Protein AF-A0A841BSY2-F1 (afdb_monomer_lite)

Foldseek 3Di:
DDDDDDVVVVVVVVQQVQQVPPVGDDPADPVRVVVVCVVPPDDPVNVVVCVVPPDDDQPPHDDPVPDDDD

Radius of gyration: 21.82 Å; chains: 1; bounding box: 51×36×53 Å

Secondary structure (DSSP, 8-state):
-----SHHHHHHHHHHHTTTSSS---SS-HHHHHHHHHHTPPPHHHHHHHHHH-----TT---GGGSPP-

Organism: NCBI:txid643052

Structure (mmCIF, N/CA/C/O backbone):
data_AF-A0A841BSY2-F1
#
_entry.id   AF-A0A841BSY2-F1
#
loop_
_atom_site.group_PDB
_atom_site.id
_atom_site.type_symbol
_atom_site.label_atom_id
_atom_site.label_alt_id
_atom_site.label_comp_id
_atom_site.label_asym_id
_atom_site.label_entity_id
_atom_site.label_seq_id
_atom_site.pdbx_PDB_ins_code
_atom_site.Cartn_x
_atom_site.Cartn_y
_atom_site.Cartn_z
_atom_site.occupancy
_atom_site.B_iso_or_equiv
_atom_site.auth_seq_id
_atom_site.auth_comp_id
_atom_site.auth_asym_id
_atom_site.auth_atom_id
_atom_site.pdbx_PDB_model_num
ATOM 1 N N . MET A 1 1 ? 33.405 2.836 -40.204 1.00 41.94 1 MET A N 1
ATOM 2 C CA . MET A 1 1 ? 33.116 2.537 -38.789 1.00 41.94 1 MET A CA 1
ATOM 3 C C . MET A 1 1 ? 32.775 3.877 -38.152 1.00 41.94 1 MET A C 1
ATOM 5 O O . MET A 1 1 ? 33.680 4.642 -37.860 1.00 41.94 1 MET A O 1
ATOM 9 N N . GLU A 1 2 ? 31.492 4.239 -38.141 1.00 46.22 2 GLU A N 1
ATOM 10 C CA . GLU A 1 2 ? 31.007 5.551 -37.672 1.00 46.22 2 GLU A CA 1
ATOM 11 C C . GLU A 1 2 ? 30.745 5.508 -36.153 1.00 46.22 2 GLU A C 1
ATOM 13 O O . GLU A 1 2 ? 30.209 4.504 -35.672 1.00 46.22 2 GLU A O 1
ATOM 18 N N . PRO A 1 3 ? 31.115 6.545 -35.377 1.00 49.78 3 PRO A N 1
ATOM 19 C CA . PRO A 1 3 ? 30.988 6.527 -33.927 1.00 49.78 3 PRO A CA 1
ATOM 20 C C . PRO A 1 3 ? 29.634 7.101 -33.478 1.00 49.78 3 PRO A C 1
ATOM 22 O O . PRO A 1 3 ? 29.415 8.311 -33.470 1.00 49.78 3 PRO A O 1
ATOM 25 N N . HIS A 1 4 ? 28.730 6.238 -33.015 1.00 52.19 4 HIS A N 1
ATOM 26 C CA . HIS A 1 4 ? 27.474 6.636 -32.370 1.00 52.19 4 HIS A CA 1
ATOM 27 C C . HIS A 1 4 ? 27.636 6.699 -30.842 1.00 52.19 4 HIS A C 1
ATOM 29 O O . HIS A 1 4 ? 27.210 5.785 -30.141 1.00 52.19 4 HIS A O 1
ATOM 35 N N . HIS A 1 5 ? 28.257 7.752 -30.293 1.00 56.34 5 HIS A N 1
ATOM 36 C CA . HIS A 1 5 ? 28.344 7.873 -28.823 1.00 56.34 5 HIS A CA 1
ATOM 37 C C . HIS A 1 5 ? 28.132 9.266 -28.209 1.00 56.34 5 HIS A C 1
ATOM 39 O O . HIS A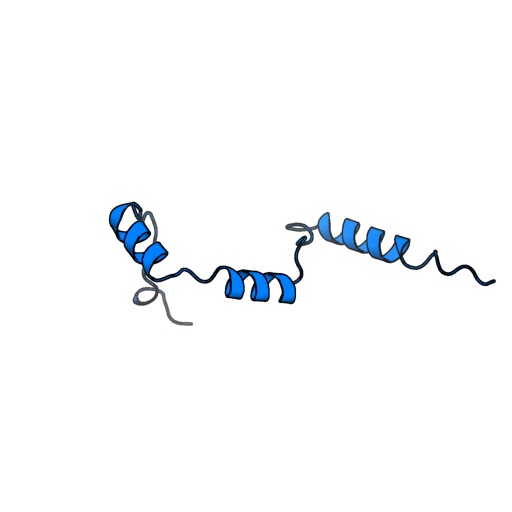 1 5 ? 28.233 9.406 -27.000 1.00 56.34 5 HIS 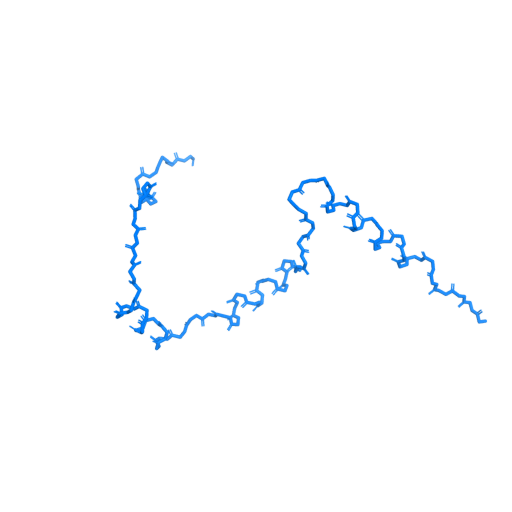A O 1
ATOM 45 N N . ARG A 1 6 ? 27.766 10.295 -28.987 1.00 56.00 6 ARG A N 1
ATOM 46 C CA . ARG A 1 6 ? 27.604 11.665 -28.447 1.00 56.00 6 ARG A CA 1
ATOM 47 C C . ARG A 1 6 ? 26.186 12.035 -27.977 1.00 56.00 6 ARG A C 1
ATOM 49 O O . ARG A 1 6 ? 26.037 12.901 -27.135 1.00 56.00 6 ARG A O 1
ATOM 56 N N . LEU A 1 7 ? 25.149 11.352 -28.469 1.00 55.12 7 LEU A N 1
ATOM 57 C CA . LEU A 1 7 ? 23.740 11.700 -28.196 1.00 55.12 7 LEU A CA 1
ATOM 58 C C . LEU A 1 7 ? 23.150 11.075 -26.917 1.00 55.12 7 LEU A C 1
ATOM 60 O O . LEU A 1 7 ? 22.030 11.427 -26.548 1.00 55.12 7 LEU A O 1
ATOM 6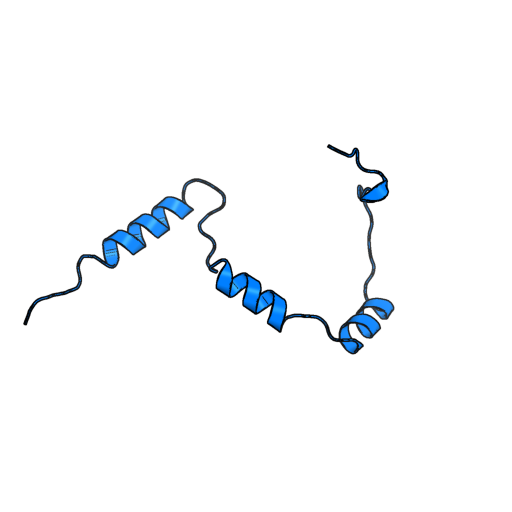4 N N . GLY A 1 8 ? 23.834 10.106 -26.298 1.00 57.09 8 GLY A N 1
ATOM 65 C CA . GLY A 1 8 ? 23.394 9.482 -25.041 1.00 57.09 8 GLY A CA 1
ATOM 66 C C . GLY A 1 8 ? 23.719 10.355 -23.830 1.00 57.09 8 GLY A C 1
ATOM 67 O O . GLY A 1 8 ? 22.843 10.637 -23.021 1.00 57.09 8 GLY A O 1
ATOM 68 N N . ASP A 1 9 ? 24.943 10.878 -23.804 1.00 60.53 9 ASP A N 1
ATOM 69 C CA . ASP A 1 9 ? 25.495 11.685 -22.711 1.00 60.53 9 ASP A CA 1
ATOM 70 C C . ASP A 1 9 ? 24.726 13.005 -22.499 1.00 60.53 9 ASP A C 1
ATOM 72 O O . ASP A 1 9 ? 24.382 13.373 -21.379 1.00 60.53 9 ASP A O 1
ATOM 76 N N . GLU A 1 10 ? 24.320 13.672 -23.586 1.00 60.34 10 GLU A N 1
ATOM 77 C CA . GLU A 1 10 ? 23.521 14.907 -23.518 1.00 60.34 10 GLU A CA 1
ATOM 78 C C . GLU A 1 10 ? 22.106 14.676 -22.954 1.00 60.34 10 GLU A C 1
ATOM 80 O O . GLU A 1 10 ? 21.590 15.500 -22.197 1.00 60.34 10 GLU A O 1
ATOM 85 N N . ARG A 1 11 ? 21.474 13.535 -23.272 1.00 61.97 11 ARG A N 1
ATOM 86 C CA . ARG A 1 11 ? 20.131 13.190 -22.763 1.00 61.97 11 ARG A CA 1
ATOM 87 C C . ARG A 1 11 ? 20.168 12.785 -21.294 1.00 61.97 11 ARG A C 1
ATOM 89 O O . ARG A 1 11 ? 19.212 13.051 -20.561 1.00 61.97 11 ARG A O 1
ATOM 96 N N . ASP A 1 12 ? 21.255 12.153 -20.867 1.00 63.34 12 ASP A N 1
ATOM 97 C CA . ASP A 1 12 ? 21.475 11.780 -19.473 1.00 63.34 12 ASP A CA 1
ATOM 98 C C . ASP A 1 12 ? 21.818 13.011 -18.617 1.00 63.34 12 ASP A C 1
ATOM 100 O O . ASP A 1 12 ? 21.274 13.164 -17.518 1.00 63.34 12 ASP A O 1
ATOM 104 N N . ALA A 1 13 ? 22.582 13.964 -19.160 1.00 65.00 13 ALA A N 1
ATOM 105 C CA . ALA A 1 13 ? 22.835 15.261 -18.533 1.00 65.00 13 ALA A CA 1
ATOM 106 C C . ALA A 1 13 ? 21.550 16.104 -18.370 1.00 65.00 13 ALA A C 1
ATOM 108 O O . ALA A 1 13 ? 21.296 16.657 -17.296 1.00 65.00 13 ALA A O 1
ATOM 109 N N . GLU A 1 14 ? 20.684 16.156 -19.391 1.00 62.97 14 GLU A N 1
ATOM 110 C CA . GLU A 1 14 ? 19.402 16.878 -19.331 1.00 62.97 14 GLU A CA 1
ATOM 111 C C . GLU A 1 14 ? 18.418 16.245 -18.321 1.00 62.97 14 GLU A C 1
ATOM 113 O O . GLU A 1 14 ? 17.711 16.952 -17.594 1.00 62.97 14 GLU A O 1
ATOM 118 N N . ARG A 1 15 ? 18.407 14.907 -18.206 1.00 64.19 15 ARG A N 1
ATOM 119 C CA . ARG A 1 15 ? 17.638 14.165 -17.187 1.00 64.19 15 ARG A CA 1
ATOM 120 C C . ARG A 1 15 ? 18.116 14.472 -15.762 1.00 64.19 15 ARG A C 1
ATOM 122 O O . ARG A 1 15 ? 17.282 14.554 -14.856 1.00 64.19 15 ARG A O 1
ATOM 129 N N . GLY A 1 16 ? 19.423 14.659 -15.570 1.00 63.19 16 GLY A N 1
ATOM 130 C CA . GLY A 1 16 ? 20.018 15.081 -14.299 1.00 63.19 16 GLY A CA 1
ATOM 131 C C . GLY A 1 16 ? 19.618 16.506 -13.905 1.00 63.19 16 GLY A C 1
ATOM 132 O O . GLY A 1 16 ? 19.196 16.743 -12.774 1.00 63.19 16 GLY A O 1
ATOM 133 N N . LEU A 1 17 ? 19.646 17.440 -14.861 1.00 65.12 17 LEU A N 1
ATOM 134 C CA . LEU A 1 17 ? 19.268 18.847 -14.660 1.00 65.12 17 LEU A CA 1
ATOM 135 C C . LEU A 1 17 ? 17.779 19.039 -14.332 1.00 65.12 17 LEU A C 1
ATOM 137 O O . LEU A 1 17 ? 17.442 19.839 -13.461 1.00 65.12 17 LEU A O 1
ATOM 141 N N . ARG A 1 18 ? 16.878 18.262 -14.949 1.00 62.03 18 ARG A N 1
ATOM 142 C CA . ARG A 1 18 ? 15.437 18.273 -14.613 1.00 62.03 18 ARG A CA 1
ATOM 143 C C . ARG A 1 18 ? 15.134 17.717 -13.215 1.00 62.03 18 ARG A C 1
ATOM 145 O O . ARG A 1 18 ? 14.055 17.973 -12.693 1.00 62.03 18 ARG A O 1
ATOM 152 N N . GLY A 1 19 ? 16.069 16.983 -12.606 1.00 60.56 19 GLY A N 1
ATOM 153 C CA . GLY A 1 19 ? 15.974 16.520 -11.220 1.00 60.56 19 GLY A CA 1
ATOM 154 C C . GLY A 1 19 ? 16.434 17.537 -10.169 1.00 60.56 19 GLY A C 1
ATOM 155 O O . GLY A 1 19 ? 16.176 17.328 -8.988 1.00 60.56 19 GLY A O 1
ATOM 156 N N . LEU A 1 20 ? 17.086 18.627 -10.585 1.00 58.19 20 LEU A N 1
ATOM 157 C CA . LEU A 1 20 ? 17.637 19.662 -9.702 1.00 58.19 20 LEU A CA 1
ATOM 158 C C . LEU A 1 20 ? 16.669 20.834 -9.436 1.00 58.19 20 LEU A C 1
ATOM 160 O O . LEU A 1 20 ? 16.890 21.592 -8.496 1.00 58.19 20 LEU A O 1
ATOM 164 N N . VAL A 1 21 ? 15.587 20.985 -10.214 1.00 62.16 21 VAL A N 1
ATOM 165 C CA . VAL A 1 21 ? 14.587 22.064 -10.058 1.00 62.16 21 VAL A CA 1
ATOM 166 C C . VAL A 1 21 ? 13.191 21.451 -9.862 1.00 62.16 21 VAL A C 1
ATOM 168 O O . VAL A 1 21 ? 12.478 21.185 -10.825 1.00 62.16 21 VAL A O 1
ATOM 171 N N . GLY A 1 22 ? 12.813 21.200 -8.602 1.00 66.19 22 GLY A N 1
ATOM 172 C CA . GLY A 1 22 ? 11.556 20.545 -8.194 1.00 66.19 22 GLY A CA 1
ATOM 173 C C . GLY A 1 22 ? 11.787 19.220 -7.456 1.00 66.19 22 GLY A C 1
ATOM 174 O O . GLY A 1 22 ? 12.928 18.791 -7.311 1.00 66.19 22 GLY A O 1
ATOM 175 N N . ALA A 1 23 ? 10.721 18.568 -6.966 1.00 58.78 23 ALA A N 1
ATOM 176 C CA . ALA A 1 23 ? 10.815 17.190 -6.472 1.00 58.78 23 ALA A CA 1
ATOM 177 C C . ALA A 1 23 ? 11.412 16.344 -7.605 1.00 58.78 23 ALA A C 1
ATOM 179 O O . ALA A 1 23 ? 10.783 16.238 -8.654 1.00 58.78 23 ALA A O 1
ATOM 180 N N . GLY A 1 24 ? 12.656 15.889 -7.431 1.00 63.41 24 GLY A N 1
ATOM 181 C CA . GLY A 1 24 ? 13.536 15.460 -8.518 1.00 63.41 24 GLY A CA 1
ATOM 182 C C . GLY A 1 24 ? 12.978 14.381 -9.454 1.00 63.41 24 GLY A C 1
ATOM 183 O O . GLY A 1 24 ? 11.880 13.852 -9.286 1.00 63.41 24 GLY A O 1
ATOM 184 N N . SER A 1 25 ? 13.750 14.035 -10.482 1.00 66.44 25 SER A N 1
ATOM 185 C CA . SER A 1 25 ? 13.310 13.091 -11.507 1.00 66.44 25 SER A CA 1
ATOM 186 C C . SER A 1 25 ? 13.001 11.717 -10.895 1.00 66.44 25 SER A C 1
ATOM 188 O O . SER A 1 25 ? 13.840 11.089 -10.253 1.00 66.44 25 SER A O 1
ATOM 190 N N . THR A 1 26 ? 11.765 11.242 -11.082 1.00 75.44 26 THR A N 1
ATOM 191 C CA . THR A 1 26 ? 11.365 9.889 -10.670 1.00 75.44 26 THR A CA 1
ATOM 192 C C . THR A 1 26 ? 12.261 8.850 -11.347 1.00 75.44 26 THR A C 1
ATOM 194 O O . THR A 1 26 ? 12.422 8.858 -12.569 1.00 75.44 26 THR A O 1
ATOM 197 N N . GLN A 1 27 ? 12.826 7.932 -10.558 1.00 80.75 27 GLN A N 1
ATOM 198 C CA . GLN A 1 27 ? 13.678 6.847 -11.063 1.00 80.75 27 GLN A CA 1
ATOM 199 C C . GLN A 1 27 ? 12.886 5.783 -11.837 1.00 80.75 27 GLN A C 1
ATOM 201 O O . GLN A 1 27 ? 13.468 4.966 -12.547 1.00 80.75 27 GLN A O 1
ATOM 206 N N . VAL A 1 28 ? 11.556 5.786 -11.716 1.00 84.06 28 VAL A N 1
ATOM 207 C CA . VAL A 1 28 ? 10.668 4.801 -12.337 1.00 84.06 28 VAL A CA 1
ATOM 208 C C . VAL A 1 28 ? 9.744 5.512 -13.321 1.00 84.06 28 VAL A C 1
ATOM 210 O O . VAL A 1 28 ? 9.113 6.517 -12.981 1.00 84.06 28 VAL A O 1
ATOM 213 N N . SER A 1 29 ? 9.661 4.995 -14.552 1.00 87.12 29 SER A N 1
ATOM 214 C CA . SER A 1 29 ? 8.703 5.487 -15.547 1.00 87.12 29 SER A CA 1
ATOM 215 C C . SER A 1 29 ? 7.267 5.182 -15.115 1.00 87.12 29 SER A C 1
ATOM 217 O O . SER A 1 29 ? 7.015 4.229 -14.378 1.00 87.12 29 SER A O 1
ATOM 219 N N . VAL A 1 30 ? 6.297 5.953 -15.613 1.00 90.75 30 VAL A N 1
ATOM 220 C CA . VAL A 1 30 ? 4.873 5.746 -15.291 1.00 90.75 30 VAL A CA 1
ATOM 221 C C . VAL A 1 30 ? 4.434 4.307 -15.586 1.00 90.75 30 VAL A C 1
ATOM 223 O O . VAL A 1 30 ? 3.819 3.669 -14.738 1.00 90.75 30 VAL A O 1
ATOM 226 N N . SER A 1 31 ? 4.799 3.761 -16.749 1.00 92.88 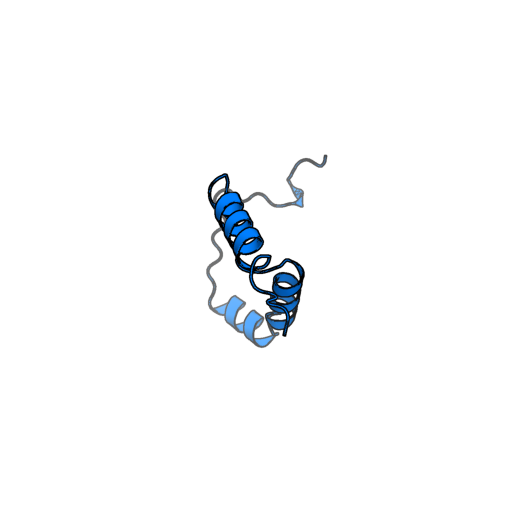31 SER A N 1
ATOM 227 C CA . SER A 1 31 ? 4.433 2.392 -17.135 1.00 92.88 31 SER A CA 1
ATOM 228 C C . SER A 1 31 ? 5.042 1.339 -16.210 1.00 92.88 31 SER A C 1
ATOM 230 O O . SER A 1 31 ? 4.356 0.394 -15.825 1.00 92.88 31 SER A O 1
ATOM 232 N N . ALA A 1 32 ? 6.307 1.510 -15.815 1.00 93.19 32 ALA A N 1
ATOM 233 C CA . ALA A 1 32 ? 6.953 0.612 -14.863 1.00 93.19 32 ALA A CA 1
ATOM 234 C C . ALA A 1 32 ? 6.288 0.694 -13.479 1.00 93.19 32 ALA A C 1
ATOM 236 O O . ALA A 1 32 ? 6.048 -0.337 -12.855 1.00 93.19 32 ALA A O 1
ATOM 237 N N . ALA A 1 33 ? 5.899 1.894 -13.038 1.00 93.56 33 ALA A N 1
ATOM 238 C CA . ALA A 1 33 ? 5.187 2.085 -11.779 1.00 93.56 33 ALA A CA 1
ATOM 239 C C . ALA A 1 33 ? 3.798 1.424 -11.786 1.00 93.56 33 ALA A C 1
ATOM 241 O O . ALA A 1 33 ? 3.421 0.785 -10.807 1.00 93.56 33 ALA A O 1
ATOM 242 N N . MET A 1 34 ? 3.044 1.532 -12.886 1.00 95.75 34 MET A N 1
ATOM 243 C CA . MET A 1 34 ? 1.734 0.877 -13.003 1.00 95.75 34 MET A CA 1
ATOM 244 C C . MET A 1 34 ? 1.864 -0.647 -12.991 1.00 95.75 34 MET A C 1
ATOM 246 O O . MET A 1 34 ? 1.158 -1.312 -12.242 1.00 95.75 34 MET A O 1
ATOM 250 N N . ARG A 1 35 ? 2.841 -1.201 -13.718 1.00 95.94 35 ARG A N 1
ATOM 251 C CA . ARG A 1 35 ? 3.120 -2.647 -13.699 1.00 95.94 35 ARG A CA 1
ATOM 252 C C . ARG A 1 35 ? 3.540 -3.139 -12.316 1.00 95.94 35 ARG A C 1
ATOM 254 O O . ARG A 1 35 ? 3.109 -4.208 -11.900 1.00 95.94 35 ARG A O 1
ATOM 261 N N . ALA A 1 36 ? 4.348 -2.361 -11.597 1.00 95.88 36 ALA A N 1
ATOM 262 C CA . ALA A 1 36 ? 4.725 -2.683 -10.225 1.00 95.88 36 ALA A CA 1
ATOM 263 C C . ALA A 1 36 ? 3.504 -2.707 -9.291 1.00 95.88 36 ALA A C 1
ATOM 265 O O . ALA A 1 36 ? 3.397 -3.609 -8.470 1.00 95.88 36 ALA A O 1
ATOM 266 N N . ARG A 1 37 ? 2.553 -1.772 -9.450 1.00 94.31 37 ARG A N 1
ATOM 267 C CA . ARG A 1 37 ? 1.285 -1.779 -8.695 1.00 94.31 37 ARG A CA 1
ATOM 268 C C . ARG A 1 37 ? 0.452 -3.023 -8.986 1.00 94.31 37 ARG A C 1
ATOM 270 O O . ARG A 1 37 ? -0.074 -3.612 -8.049 1.00 94.31 37 ARG A O 1
ATOM 277 N N . ASP A 1 38 ? 0.359 -3.423 -10.253 1.00 96.38 38 ASP A N 1
ATOM 278 C CA . ASP A 1 38 ? -0.381 -4.626 -10.644 1.00 96.38 38 ASP A CA 1
ATOM 279 C C . ASP A 1 38 ? 0.246 -5.890 -10.042 1.00 96.38 38 ASP A C 1
ATOM 281 O O . ASP A 1 38 ? -0.463 -6.743 -9.513 1.00 96.38 38 ASP A O 1
ATOM 285 N N . ALA A 1 39 ? 1.578 -5.993 -10.085 1.00 95.81 39 ALA A N 1
ATOM 286 C CA . ALA A 1 39 ? 2.316 -7.117 -9.512 1.00 95.81 39 ALA A CA 1
ATOM 287 C C . ALA A 1 39 ? 2.256 -7.151 -7.975 1.00 95.81 39 ALA A C 1
ATOM 289 O O . ALA A 1 39 ? 2.266 -8.226 -7.388 1.00 95.81 39 ALA A O 1
ATOM 290 N N . ALA A 1 40 ? 2.177 -5.985 -7.330 1.00 95.88 40 ALA A N 1
ATOM 291 C CA . ALA A 1 40 ? 2.103 -5.840 -5.879 1.00 95.88 40 ALA A CA 1
ATOM 292 C C . ALA A 1 40 ? 0.663 -5.849 -5.336 1.00 95.88 40 ALA A C 1
ATOM 294 O O . ALA A 1 40 ? 0.426 -5.387 -4.218 1.00 95.88 40 ALA A O 1
ATOM 295 N N . ARG A 1 41 ? -0.318 -6.319 -6.117 1.00 96.38 41 ARG A N 1
ATOM 296 C CA . ARG A 1 41 ? -1.707 -6.395 -5.660 1.00 96.38 41 ARG A CA 1
ATOM 297 C C . ARG A 1 41 ? -1.803 -7.359 -4.462 1.00 96.38 41 ARG A C 1
ATOM 299 O O . ARG A 1 41 ? -1.452 -8.525 -4.632 1.00 96.38 41 ARG A O 1
ATOM 306 N N . PRO A 1 42 ? -2.289 -6.908 -3.287 1.00 97.00 42 PRO A N 1
ATOM 307 C CA . PRO A 1 42 ? -2.388 -7.761 -2.105 1.00 97.00 42 PRO A CA 1
ATOM 308 C C . PRO A 1 42 ? -3.272 -8.984 -2.341 1.00 97.00 42 PRO A C 1
ATOM 310 O O . PRO A 1 42 ? -4.312 -8.894 -3.003 1.00 97.00 42 PRO A O 1
ATOM 313 N N . THR A 1 43 ? -2.862 -10.115 -1.776 1.00 97.38 43 THR A N 1
ATOM 314 C CA . THR A 1 43 ? -3.664 -11.341 -1.754 1.00 97.38 43 THR A CA 1
ATOM 315 C C . THR A 1 43 ? -4.723 -11.289 -0.650 1.00 97.38 43 THR A C 1
ATOM 317 O O . THR A 1 43 ? -4.720 -10.401 0.202 1.00 97.38 43 THR A O 1
ATOM 320 N N . ALA A 1 44 ? -5.638 -12.260 -0.636 1.00 97.88 44 ALA A N 1
ATOM 321 C CA . ALA A 1 44 ? -6.608 -12.393 0.452 1.00 97.88 44 ALA A CA 1
ATOM 322 C C . ALA A 1 44 ? -5.932 -12.685 1.805 1.00 97.88 44 ALA A C 1
ATOM 324 O O . ALA A 1 44 ? -6.368 -12.168 2.827 1.00 97.88 44 ALA A O 1
ATOM 325 N N . GLU A 1 45 ? -4.850 -13.466 1.806 1.00 97.94 45 GLU A N 1
ATOM 326 C CA . GLU A 1 45 ? -4.063 -13.752 3.009 1.00 97.94 45 GLU A CA 1
ATOM 327 C C . GLU A 1 45 ? -3.378 -12.488 3.541 1.00 97.94 45 GLU A C 1
ATOM 329 O O . GLU A 1 45 ? -3.409 -12.228 4.741 1.00 97.94 45 GLU A O 1
ATOM 334 N N . ASP A 1 46 ? -2.832 -11.652 2.649 1.00 97.56 46 ASP A N 1
ATOM 335 C CA . ASP A 1 46 ? -2.252 -10.365 3.046 1.00 97.56 46 ASP A CA 1
ATOM 336 C C . ASP A 1 46 ? -3.287 -9.458 3.715 1.00 97.56 46 ASP A C 1
ATOM 338 O O . ASP A 1 46 ? -2.960 -8.762 4.675 1.00 97.56 46 ASP A O 1
ATOM 342 N N . LEU A 1 47 ? -4.529 -9.470 3.218 1.00 97.44 47 LEU A N 1
ATOM 343 C CA . LEU A 1 47 ? -5.629 -8.704 3.802 1.00 97.44 47 LEU A CA 1
ATOM 344 C C . LEU A 1 47 ? -6.055 -9.262 5.164 1.00 97.44 47 LEU A C 1
ATOM 346 O O . LEU A 1 47 ? -6.250 -8.474 6.084 1.00 97.44 47 LEU A O 1
ATOM 350 N N . ALA A 1 48 ? -6.148 -10.586 5.311 1.00 97.56 48 ALA A N 1
ATOM 351 C CA . ALA A 1 48 ? -6.484 -11.222 6.585 1.00 97.56 48 ALA A CA 1
ATOM 352 C C . ALA A 1 48 ? -5.427 -10.920 7.660 1.00 97.56 48 ALA A C 1
ATOM 354 O O . ALA A 1 48 ? -5.758 -10.453 8.745 1.00 97.56 48 ALA A O 1
ATOM 355 N N . ARG A 1 49 ? -4.140 -11.070 7.321 1.00 97.75 49 ARG A N 1
ATOM 356 C CA . ARG A 1 49 ? -3.032 -10.697 8.214 1.00 97.75 49 ARG A CA 1
ATOM 357 C C . ARG A 1 49 ? -3.083 -9.214 8.584 1.00 97.75 49 ARG A C 1
ATOM 359 O O . ARG A 1 49 ? -2.898 -8.846 9.738 1.00 97.75 49 ARG A O 1
ATOM 366 N N . ALA A 1 50 ? -3.342 -8.350 7.604 1.00 97.38 50 ALA A N 1
ATOM 367 C CA . ALA A 1 50 ? -3.452 -6.915 7.834 1.00 97.38 50 ALA A CA 1
ATOM 368 C C . ALA A 1 50 ? -4.597 -6.554 8.794 1.00 97.38 50 ALA A C 1
ATOM 370 O O . ALA A 1 50 ? -4.435 -5.633 9.591 1.00 97.38 50 ALA A O 1
ATOM 371 N N . GLU A 1 51 ? -5.726 -7.260 8.731 1.00 96.25 51 GLU A N 1
ATOM 372 C CA . GLU A 1 51 ? -6.863 -7.056 9.635 1.00 96.25 51 GLU A CA 1
ATOM 373 C C . GLU A 1 51 ? -6.520 -7.403 11.090 1.00 96.25 51 GLU A C 1
ATOM 375 O O . GLU A 1 51 ? -6.936 -6.688 12.002 1.00 96.25 51 GLU A O 1
ATOM 380 N N . GLU A 1 52 ? -5.715 -8.445 11.309 1.00 97.00 52 GLU A N 1
ATOM 381 C CA . GLU A 1 52 ? -5.279 -8.860 12.647 1.00 97.00 52 GLU A CA 1
ATOM 382 C C . GLU A 1 52 ? -4.170 -7.960 13.221 1.00 97.00 52 GLU A C 1
ATOM 384 O O . GLU A 1 52 ? -4.153 -7.678 14.421 1.00 97.00 52 GLU A O 1
ATOM 389 N N . GLU A 1 53 ? -3.241 -7.497 12.378 1.00 97.44 53 GLU A N 1
ATOM 390 C CA . GLU A 1 53 ? -1.979 -6.901 12.837 1.00 97.44 53 GLU A CA 1
ATOM 391 C C . GLU A 1 53 ? -1.904 -5.368 12.711 1.00 97.44 53 GLU A C 1
ATOM 393 O O . GLU A 1 53 ? -1.180 -4.719 13.476 1.00 97.44 53 GLU A O 1
ATOM 398 N N . LEU A 1 54 ? -2.596 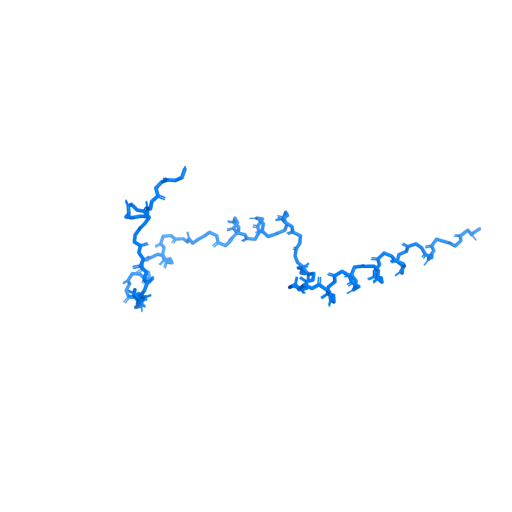-4.748 11.745 1.00 96.56 54 LEU A N 1
ATOM 399 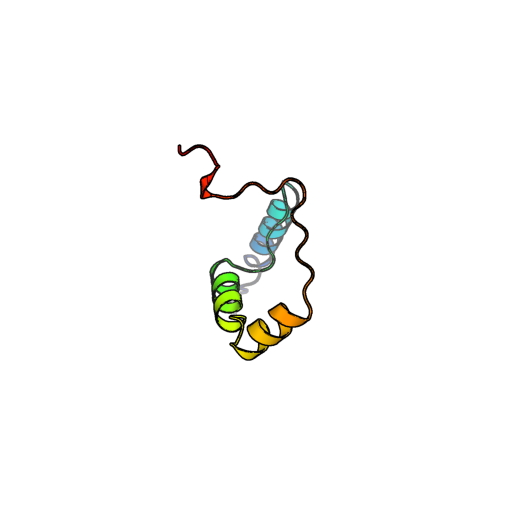C CA . LEU A 1 54 ? -2.400 -3.324 11.451 1.00 96.56 54 LEU A CA 1
ATOM 400 C C . LEU A 1 54 ? -3.263 -2.409 12.324 1.00 96.56 54 LEU A C 1
ATOM 402 O O . LEU A 1 54 ? -4.489 -2.372 12.240 1.00 96.56 54 LEU A O 1
ATOM 406 N N . VAL A 1 55 ? -2.597 -1.522 13.063 1.00 96.00 55 VAL A N 1
ATOM 407 C CA . VAL A 1 55 ? -3.256 -0.430 13.789 1.00 96.00 55 VAL A CA 1
ATOM 408 C C . VAL A 1 55 ? -3.450 0.779 12.866 1.00 96.00 55 VAL A C 1
ATOM 410 O O . VAL A 1 55 ? -2.496 1.481 12.523 1.00 96.00 55 VAL A O 1
ATOM 413 N N . ILE A 1 56 ? -4.699 1.073 12.492 1.00 92.75 56 ILE A N 1
ATOM 414 C CA . ILE A 1 56 ? -5.044 2.225 11.640 1.00 92.75 56 ILE A CA 1
ATOM 415 C C . ILE A 1 56 ? -5.296 3.475 12.497 1.00 92.75 56 ILE A C 1
ATOM 417 O O . ILE A 1 56 ? -6.309 3.582 13.188 1.00 92.75 56 ILE A O 1
ATOM 421 N N . VAL A 1 57 ? -4.416 4.475 12.398 1.00 94.12 57 VAL A N 1
ATOM 422 C CA . VAL A 1 57 ? -4.559 5.767 13.097 1.00 94.12 57 VAL A CA 1
ATOM 423 C C . VAL A 1 57 ? -5.146 6.831 12.163 1.00 94.12 57 VAL A C 1
ATOM 425 O O . VAL A 1 57 ? -4.542 7.177 11.153 1.00 94.12 57 VAL A O 1
ATOM 428 N N . ARG A 1 58 ? -6.298 7.418 12.519 1.00 92.31 58 ARG A N 1
ATOM 429 C CA . ARG A 1 58 ? -7.015 8.422 11.701 1.00 92.31 58 ARG A CA 1
ATOM 430 C C . ARG A 1 58 ? -6.906 9.848 12.258 1.00 92.31 58 ARG A C 1
ATOM 432 O O . ARG A 1 58 ? -7.906 10.472 12.596 1.00 92.31 58 ARG A O 1
ATOM 439 N N . ARG A 1 59 ? -5.688 10.381 12.388 1.00 94.88 59 ARG A N 1
ATOM 440 C CA . ARG A 1 59 ? -5.481 11.777 12.831 1.00 94.88 59 ARG A CA 1
ATOM 441 C C . ARG A 1 59 ? -5.663 12.737 11.660 1.00 94.88 59 ARG A C 1
ATOM 443 O O . ARG A 1 59 ? -5.038 12.545 10.625 1.00 94.88 59 ARG A O 1
ATOM 450 N N . HIS A 1 60 ? -6.490 13.768 11.839 1.00 92.06 60 HIS A N 1
ATOM 451 C CA . HIS A 1 60 ? -6.759 14.805 10.827 1.00 92.06 60 HIS A CA 1
ATOM 452 C C . HIS A 1 60 ? -7.251 14.264 9.472 1.00 92.06 60 HIS A C 1
ATOM 454 O O . HIS A 1 60 ? -7.160 14.947 8.455 1.00 92.06 60 HIS A O 1
ATOM 460 N N . TRP A 1 61 ? -7.759 13.032 9.453 1.00 93.62 61 TRP A N 1
ATOM 461 C CA . TRP A 1 61 ? -8.307 12.410 8.260 1.00 93.62 61 TRP A CA 1
ATOM 462 C C . TRP A 1 61 ? -9.806 12.697 8.183 1.00 93.62 61 TRP A C 1
ATOM 464 O O . TRP A 1 61 ? -10.514 12.518 9.172 1.00 93.62 61 TRP A O 1
ATOM 474 N N . VAL A 1 62 ? -10.271 13.123 7.009 1.00 93.50 62 VAL A N 1
ATOM 475 C CA . VAL A 1 62 ? -11.685 13.389 6.720 1.00 93.50 62 VAL A CA 1
ATOM 476 C C . VAL A 1 62 ? -12.148 12.397 5.646 1.00 93.50 62 VAL A C 1
ATOM 478 O O . VAL A 1 62 ? -11.489 12.311 4.601 1.00 93.50 62 VAL A O 1
ATOM 481 N N . PRO A 1 63 ? -13.241 11.643 5.875 1.00 92.94 63 PRO A N 1
ATOM 482 C CA . PRO A 1 63 ? -13.842 10.779 4.865 1.00 92.94 63 PRO A CA 1
ATOM 483 C C . PRO A 1 63 ? -14.110 11.495 3.546 1.00 92.94 63 PRO A C 1
ATOM 485 O O . PRO A 1 63 ? -14.476 12.670 3.509 1.00 92.94 63 PRO A O 1
ATOM 488 N N . ARG A 1 64 ? -13.972 10.767 2.433 1.00 88.88 64 ARG A N 1
ATOM 489 C CA . ARG A 1 64 ? -14.204 11.328 1.095 1.00 88.88 64 ARG A CA 1
ATOM 490 C C . ARG A 1 64 ? -15.639 11.828 0.942 1.00 88.88 64 ARG A C 1
ATOM 492 O O . ARG A 1 64 ? -15.867 12.809 0.239 1.00 88.88 64 ARG A O 1
ATOM 499 N N . GLU A 1 65 ? -16.580 11.150 1.580 1.00 93.00 65 GLU A N 1
ATOM 500 C CA . GLU A 1 65 ? -18.007 11.454 1.573 1.00 93.00 65 GLU A CA 1
ATOM 501 C C . GLU A 1 65 ? -18.314 12.808 2.231 1.00 93.00 65 GLU A C 1
ATOM 503 O O . GLU A 1 65 ? -19.321 13.428 1.895 1.00 93.00 65 GLU A O 1
ATOM 508 N N . GLU A 1 66 ? -17.429 13.279 3.113 1.00 91.44 66 GLU A N 1
ATOM 509 C CA . GLU A 1 66 ? -17.561 14.523 3.879 1.00 91.44 66 GLU A CA 1
ATOM 510 C C . GLU A 1 66 ? -16.816 15.708 3.237 1.00 91.44 66 GLU A C 1
ATOM 512 O O . GLU A 1 66 ? -16.977 16.853 3.661 1.00 91.44 66 GLU A O 1
ATOM 517 N N . LEU A 1 67 ? -16.008 15.470 2.196 1.00 88.12 67 LEU A N 1
ATOM 518 C CA . LEU A 1 67 ? -15.299 16.532 1.480 1.00 88.12 67 LEU A CA 1
ATOM 519 C C . LEU A 1 67 ? -16.234 17.286 0.511 1.00 88.12 67 LEU A C 1
ATOM 521 O O . LEU A 1 67 ? -17.077 16.664 -0.144 1.00 88.12 67 LEU A O 1
ATOM 525 N N . PRO A 1 68 ? -16.054 18.611 0.321 1.00 88.75 68 PRO A N 1
ATOM 526 C CA . PRO A 1 68 ? -16.825 19.373 -0.657 1.00 88.75 68 PRO A CA 1
ATOM 527 C C . PRO A 1 68 ? -16.639 18.817 -2.073 1.00 88.75 68 PRO A C 1
ATOM 529 O O . PRO A 1 68 ? -15.509 18.628 -2.535 1.00 88.75 68 PRO A O 1
ATOM 532 N N . ARG A 1 69 ? -17.743 18.588 -2.790 1.00 86.38 69 ARG A N 1
ATOM 533 C CA . ARG A 1 69 ? -17.703 18.255 -4.220 1.00 86.38 69 ARG A CA 1
ATOM 534 C C . ARG A 1 69 ? -17.403 19.533 -5.017 1.00 86.38 69 ARG A C 1
ATOM 536 O O . ARG A 1 69 ? -18.064 20.545 -4.797 1.00 86.38 69 ARG A O 1
ATOM 543 N N . ARG A 1 70 ? -16.385 19.485 -5.883 1.00 78.00 70 ARG A N 1
ATOM 544 C CA . ARG A 1 70 ? -16.059 20.526 -6.873 1.00 78.00 70 ARG A CA 1
ATOM 545 C C . ARG A 1 70 ? -16.606 20.140 -8.236 1.00 78.00 70 ARG A C 1
ATOM 547 O O . ARG A 1 70 ? -16.650 18.915 -8.495 1.00 78.00 70 ARG A O 1
#

pLDDT: mean 80.93, std 17.15, range [41.94, 97.94]

Sequence (70 aa):
MEPHHRLGDERDAERGLRGLVGAGSTQVSVSAAMRARDAARPTAEDLARAEEELVIVRRHWVPREELPRR